Protein AF-A0A0G0GDP4-F1 (afdb_monomer)

Mean predicted aligned error: 13.82 Å

Structure (mmCIF, N/CA/C/O backbone):
data_AF-A0A0G0GDP4-F1
#
_entry.id   AF-A0A0G0GDP4-F1
#
loop_
_atom_site.group_PDB
_atom_site.id
_atom_site.type_symbol
_atom_site.label_atom_id
_atom_site.label_alt_id
_atom_site.label_comp_id
_atom_site.label_asym_id
_atom_site.label_entity_id
_atom_site.label_seq_id
_atom_site.pdbx_PDB_ins_code
_atom_site.Cartn_x
_atom_site.Cartn_y
_atom_site.Cartn_z
_atom_site.occupancy
_atom_site.B_iso_or_equiv
_atom_site.auth_seq_id
_atom_site.auth_comp_id
_atom_site.auth_asym_id
_atom_site.auth_atom_id
_atom_site.pdbx_PDB_model_num
ATOM 1 N N . MET A 1 1 ? -45.252 -6.149 77.667 1.00 46.72 1 MET A N 1
ATOM 2 C CA . MET A 1 1 ? -44.919 -6.708 76.353 1.00 46.72 1 MET A CA 1
ATOM 3 C C . MET A 1 1 ? -46.181 -6.746 75.515 1.00 46.72 1 MET A C 1
ATOM 5 O O . MET A 1 1 ? -47.140 -7.345 75.967 1.00 46.72 1 MET A O 1
ATOM 9 N N . ASP A 1 2 ? -46.351 -6.122 74.361 1.00 50.81 2 ASP A N 1
ATOM 10 C CA . ASP A 1 2 ? -45.749 -4.941 73.740 1.00 50.81 2 ASP A CA 1
ATOM 11 C C . ASP A 1 2 ? -46.769 -4.495 72.671 1.00 50.81 2 ASP A C 1
ATOM 13 O O . ASP A 1 2 ? -46.631 -4.755 71.484 1.00 50.81 2 ASP A O 1
ATOM 17 N N . LYS A 1 3 ? -47.862 -3.829 73.085 1.00 53.84 3 LYS A N 1
ATOM 18 C CA . LYS A 1 3 ? -48.89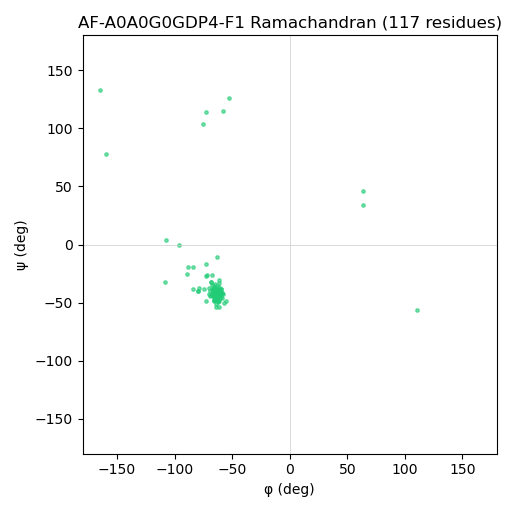0 -3.299 72.153 1.00 53.84 3 LYS A CA 1
ATOM 19 C C . LYS A 1 3 ? -48.347 -2.223 71.197 1.00 53.84 3 LYS A C 1
ATOM 21 O O . LYS A 1 3 ? -49.033 -1.810 70.268 1.00 53.84 3 LYS A O 1
ATOM 26 N N . LYS A 1 4 ? -47.128 -1.733 71.446 1.00 54.22 4 LYS A N 1
ATOM 27 C CA . LYS A 1 4 ? -46.454 -0.711 70.637 1.00 54.22 4 LYS A CA 1
ATOM 28 C C . LYS A 1 4 ? -45.733 -1.312 69.420 1.00 54.22 4 LYS A C 1
ATOM 30 O O . LYS A 1 4 ? -45.469 -0.579 68.472 1.00 54.22 4 LYS A O 1
ATOM 35 N N . GLU A 1 5 ? -45.460 -2.618 69.432 1.00 54.84 5 GLU A N 1
ATOM 36 C CA . GLU A 1 5 ? -44.708 -3.318 68.381 1.00 54.84 5 GLU A CA 1
ATOM 37 C C . GLU A 1 5 ? -45.602 -3.736 67.200 1.00 54.84 5 GLU A C 1
ATOM 39 O O . GLU A 1 5 ? -45.227 -3.545 66.044 1.00 54.84 5 GLU A O 1
ATOM 44 N N . GLU A 1 6 ? -46.839 -4.177 67.460 1.00 54.12 6 GLU A N 1
ATOM 45 C CA . GLU A 1 6 ? -47.777 -4.620 66.410 1.00 5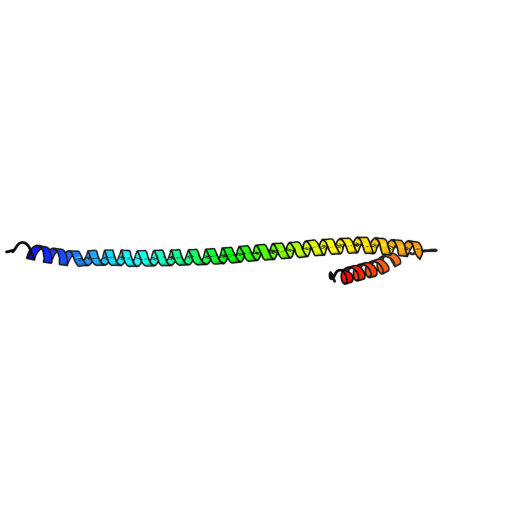4.12 6 GLU A CA 1
ATOM 46 C C . GLU A 1 6 ? -48.186 -3.487 65.446 1.00 54.12 6 GLU A C 1
ATOM 48 O O . GLU A 1 6 ? -48.268 -3.687 64.234 1.00 54.12 6 GLU A O 1
ATOM 53 N N . GLY A 1 7 ? -48.358 -2.258 65.950 1.00 53.59 7 GLY A N 1
ATOM 54 C CA . GLY A 1 7 ? -48.728 -1.098 65.124 1.00 53.59 7 GLY A CA 1
ATOM 55 C C . GLY A 1 7 ? -47.601 -0.562 64.226 1.00 53.59 7 GLY A C 1
ATOM 56 O O . GLY A 1 7 ? -47.863 0.191 63.284 1.00 53.59 7 GLY A O 1
ATOM 57 N N . LEU A 1 8 ? -46.346 -0.930 64.503 1.00 58.19 8 LEU A N 1
ATOM 58 C CA . LEU A 1 8 ? -45.193 -0.596 63.664 1.00 58.19 8 LEU A CA 1
ATOM 59 C C . LEU A 1 8 ? -45.117 -1.537 62.457 1.00 58.19 8 LEU A C 1
ATOM 61 O O . LEU A 1 8 ? -44.902 -1.072 61.340 1.00 58.19 8 LEU A O 1
ATOM 65 N N . ILE A 1 9 ? -45.394 -2.827 62.653 1.00 59.53 9 ILE A N 1
ATOM 66 C CA . ILE A 1 9 ? -45.341 -3.853 61.600 1.00 59.53 9 ILE A CA 1
ATOM 67 C C . ILE A 1 9 ? -46.397 -3.591 60.506 1.00 59.53 9 ILE A C 1
ATOM 69 O O . ILE A 1 9 ? -46.089 -3.677 59.316 1.00 59.53 9 ILE A O 1
ATOM 73 N N . GLU A 1 10 ? -47.612 -3.161 60.866 1.00 59.28 10 GLU A N 1
ATOM 74 C CA . GLU A 1 10 ? -48.656 -2.808 59.885 1.00 59.28 10 GLU A CA 1
ATOM 75 C C . GLU A 1 10 ? -48.310 -1.572 59.035 1.00 59.28 10 GLU A C 1
ATOM 77 O O . GLU A 1 10 ? -48.593 -1.530 57.832 1.00 59.28 10 GLU A O 1
ATOM 82 N N . LYS A 1 11 ? -47.670 -0.557 59.634 1.00 59.06 11 LYS A N 1
ATOM 83 C CA . LYS A 1 11 ? -47.222 0.646 58.910 1.00 59.06 11 LYS A CA 1
ATOM 84 C C . LYS A 1 11 ? -46.056 0.339 57.974 1.00 59.06 11 LYS A C 1
ATOM 86 O O . LYS A 1 11 ? -46.017 0.865 56.863 1.00 59.06 11 LYS A O 1
ATOM 91 N N . VAL A 1 12 ? -45.147 -0.542 58.391 1.00 61.78 12 VAL A N 1
ATOM 92 C CA . VAL A 1 12 ? -44.024 -1.007 57.567 1.00 61.78 12 VAL A CA 1
ATOM 93 C C . VAL A 1 12 ? -44.528 -1.835 56.376 1.00 61.78 12 VAL A C 1
ATOM 95 O O . VAL A 1 12 ? -44.061 -1.625 55.259 1.00 61.78 12 VAL A O 1
ATOM 98 N N . ASN A 1 13 ? -45.561 -2.668 56.549 1.00 61.88 13 ASN A N 1
ATOM 99 C CA . ASN A 1 13 ? -46.176 -3.410 55.439 1.00 61.88 13 ASN A CA 1
ATOM 100 C C . ASN A 1 13 ? -46.882 -2.510 54.411 1.00 61.88 13 ASN A C 1
ATOM 102 O O . ASN A 1 13 ? -46.806 -2.783 53.213 1.00 61.88 13 ASN A O 1
ATOM 106 N N . LYS A 1 14 ? -47.519 -1.407 54.834 1.00 65.25 14 LYS A N 1
ATOM 107 C CA . LYS A 1 14 ? -48.122 -0.434 53.898 1.00 65.25 14 LYS A CA 1
ATOM 108 C C . LYS A 1 14 ? -47.093 0.429 53.153 1.00 65.25 14 LYS A C 1
ATOM 110 O O . LYS A 1 14 ? -47.382 0.856 52.039 1.00 65.25 14 LYS A O 1
ATOM 115 N N . LEU A 1 15 ? -45.904 0.668 53.721 1.00 65.31 15 LEU A N 1
ATOM 116 C CA . LEU A 1 15 ? -44.809 1.392 53.047 1.00 65.31 15 LEU A CA 1
ATOM 117 C C . LEU A 1 15 ? -43.876 0.493 52.217 1.00 65.31 15 LEU A C 1
ATOM 119 O O . LEU A 1 15 ? -43.190 0.987 51.323 1.00 65.31 15 LEU A O 1
ATOM 123 N N . SER A 1 16 ? -43.864 -0.813 52.480 1.00 76.81 16 SER A N 1
ATOM 124 C CA . SER A 1 16 ? -43.041 -1.803 51.773 1.00 76.81 16 SER A CA 1
ATOM 125 C C . SER A 1 16 ? -43.337 -1.858 50.266 1.00 76.81 16 SER A C 1
ATOM 127 O O . SER A 1 16 ? -42.418 -1.942 49.446 1.00 76.81 16 SER A O 1
ATOM 129 N N . LEU A 1 17 ? -44.610 -1.730 49.877 1.00 78.44 17 LEU A N 1
ATOM 130 C CA . LEU A 1 17 ? -45.034 -1.839 48.477 1.00 78.44 17 LEU A CA 1
ATOM 131 C C . LEU A 1 17 ? -44.460 -0.727 47.565 1.00 78.44 17 LEU A C 1
ATOM 133 O O . LEU A 1 17 ? -43.823 -1.049 46.566 1.00 78.44 17 LEU A O 1
ATOM 137 N N . PRO A 1 18 ? -44.611 0.578 47.872 1.00 84.19 18 PRO A N 1
ATOM 138 C CA . PRO A 1 18 ? -44.008 1.631 47.049 1.00 84.19 18 PRO A CA 1
ATOM 139 C C . PRO A 1 18 ? -42.474 1.654 47.131 1.00 84.19 18 PRO A C 1
ATOM 141 O O . PRO A 1 18 ? -41.813 1.961 46.139 1.00 84.19 18 PRO A O 1
ATOM 144 N N . ALA A 1 19 ? -41.890 1.287 48.278 1.00 86.31 19 ALA A N 1
ATOM 145 C CA . ALA A 1 19 ? -40.437 1.225 48.435 1.00 86.31 19 ALA A CA 1
ATOM 146 C C . ALA A 1 19 ? -39.801 0.144 47.544 1.00 86.31 19 ALA A C 1
ATOM 148 O O . ALA A 1 19 ? -38.790 0.393 46.889 1.00 86.31 19 ALA A O 1
ATOM 149 N N . THR A 1 20 ? -40.412 -1.040 47.462 1.00 88.38 20 THR A N 1
ATOM 150 C CA . THR A 1 20 ? -39.927 -2.135 46.605 1.00 88.38 20 THR A CA 1
ATOM 151 C C . THR A 1 20 ? -40.050 -1.815 45.116 1.00 88.38 20 THR A C 1
ATOM 153 O O . THR A 1 20 ? -39.145 -2.155 44.355 1.00 88.38 20 THR A O 1
ATOM 156 N N . ILE A 1 21 ? -41.093 -1.087 44.699 1.00 90.25 21 ILE A N 1
ATOM 157 C CA . ILE A 1 21 ? -41.235 -0.601 43.316 1.00 90.25 21 ILE A CA 1
ATOM 158 C C . ILE A 1 21 ? -40.097 0.364 42.960 1.00 90.25 21 ILE A C 1
ATOM 160 O O . ILE A 1 21 ? -39.469 0.202 41.915 1.00 90.25 21 ILE A O 1
ATOM 164 N N . LEU A 1 22 ? -39.775 1.323 43.837 1.00 92.62 22 LEU A N 1
ATOM 165 C CA . LEU A 1 22 ? -38.665 2.257 43.610 1.00 92.62 22 LEU A CA 1
ATOM 166 C C . LEU A 1 22 ? -37.318 1.535 43.510 1.00 92.62 22 LEU A C 1
ATOM 168 O O . LEU A 1 22 ? -36.538 1.814 42.600 1.00 92.62 22 LEU A O 1
ATOM 172 N N . ILE A 1 23 ? -37.065 0.572 44.399 1.00 91.38 23 ILE A N 1
ATOM 173 C CA . ILE A 1 23 ? -35.850 -0.251 44.357 1.00 91.38 23 ILE A CA 1
ATOM 174 C C . ILE A 1 23 ? -35.788 -1.043 43.042 1.00 91.38 23 ILE A C 1
ATOM 176 O O . ILE A 1 23 ? -34.749 -1.056 42.381 1.00 91.38 23 ILE A O 1
AT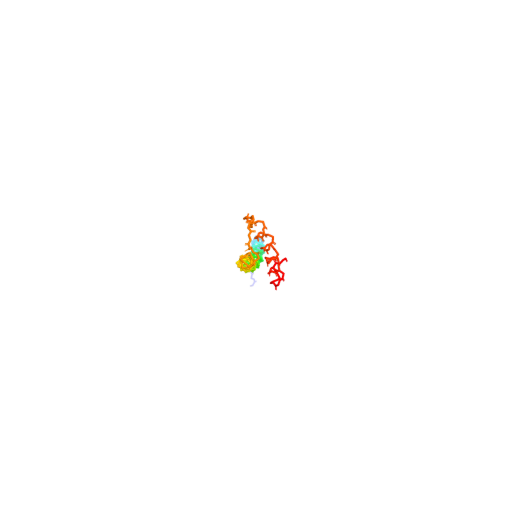OM 180 N N . GLY A 1 24 ? -36.905 -1.636 42.612 1.00 93.69 24 GLY A N 1
ATOM 181 C CA . GLY A 1 24 ? -37.005 -2.336 41.332 1.00 93.69 24 GLY A CA 1
ATOM 182 C C . GLY A 1 24 ? -36.698 -1.433 40.133 1.00 93.69 24 GLY A C 1
ATOM 183 O O . GLY A 1 24 ? -35.921 -1.817 39.259 1.00 93.69 24 GLY A O 1
ATOM 184 N N . CYS A 1 25 ? -37.236 -0.208 40.114 1.00 93.00 25 CYS A N 1
ATOM 185 C CA . CYS A 1 25 ? -36.962 0.779 39.068 1.00 93.00 25 CYS A CA 1
ATOM 186 C C . CYS A 1 25 ? -35.484 1.190 39.017 1.00 93.00 25 CYS A C 1
ATOM 188 O O . CYS A 1 25 ? -34.932 1.321 37.926 1.00 93.00 25 CYS A O 1
ATOM 190 N N . VAL A 1 26 ? -34.826 1.358 40.168 1.00 93.50 26 VAL A N 1
ATOM 191 C CA . VAL A 1 26 ? -33.394 1.697 40.230 1.00 93.50 26 VAL A CA 1
ATOM 192 C C . VAL A 1 26 ? -32.530 0.549 39.707 1.00 93.50 26 VAL A C 1
ATOM 194 O O . VAL A 1 26 ? -31.602 0.792 38.939 1.00 93.50 26 VAL A O 1
ATOM 197 N N . ILE A 1 27 ? -32.852 -0.700 40.058 1.00 94.31 27 ILE A N 1
ATOM 198 C CA . ILE A 1 27 ? -32.111 -1.876 39.577 1.00 94.31 27 ILE A CA 1
ATOM 199 C C . ILE A 1 27 ? -32.284 -2.040 38.061 1.00 94.31 27 ILE A C 1
ATOM 201 O O . ILE A 1 27 ? -31.294 -2.189 37.346 1.00 94.31 27 ILE A O 1
ATOM 205 N N . LEU A 1 28 ? -33.519 -1.957 37.553 1.00 91.62 28 LEU A N 1
ATOM 206 C CA . LEU A 1 28 ? -33.801 -2.056 36.116 1.00 91.62 28 LEU A CA 1
ATOM 207 C C . LEU A 1 28 ? -33.167 -0.906 35.325 1.00 91.62 28 LEU A C 1
ATOM 209 O O . LEU A 1 28 ? -32.530 -1.145 34.298 1.00 91.62 28 LEU A O 1
ATOM 213 N N . GLY A 1 29 ? -33.296 0.329 35.814 1.00 91.12 29 GLY A N 1
ATOM 214 C CA . GLY A 1 29 ? -32.699 1.508 35.189 1.00 91.12 29 GLY A CA 1
ATOM 215 C C . GLY A 1 29 ? -31.171 1.452 35.185 1.00 91.12 29 GLY A C 1
ATOM 216 O O . GLY A 1 29 ? -30.548 1.710 34.155 1.00 91.12 29 GLY A O 1
ATOM 217 N N . GLY A 1 30 ? -30.564 1.041 36.301 1.00 92.19 30 GLY A N 1
ATOM 218 C CA . GLY A 1 30 ? -29.116 0.873 36.425 1.00 92.19 30 GLY A CA 1
ATOM 219 C C . GLY A 1 30 ? -28.569 -0.212 35.497 1.00 92.19 30 GLY A C 1
ATOM 220 O O . GLY A 1 30 ? -27.580 0.015 34.797 1.00 92.19 30 GLY A O 1
ATOM 221 N N . PHE A 1 31 ? -29.245 -1.362 35.419 1.00 92.12 31 PHE A N 1
ATOM 222 C CA . PHE A 1 31 ? -28.852 -2.453 34.526 1.00 92.12 31 PHE A CA 1
ATOM 223 C C . PHE A 1 31 ? -28.978 -2.057 33.049 1.00 92.12 31 PHE A C 1
ATOM 225 O O . PHE A 1 31 ? -28.077 -2.323 32.251 1.00 92.12 31 PHE A O 1
ATOM 232 N N . TYR A 1 32 ? -30.059 -1.360 32.685 1.00 91.88 32 TYR A N 1
ATOM 233 C CA . TYR A 1 32 ? -30.260 -0.842 31.332 1.00 91.88 32 TYR A CA 1
ATOM 234 C C . TYR A 1 32 ? -29.177 0.172 30.935 1.00 91.88 32 TYR A C 1
ATOM 236 O O . TYR A 1 32 ? -28.629 0.095 29.833 1.00 91.88 32 TYR A O 1
ATOM 244 N N . TYR A 1 33 ? -28.813 1.079 31.846 1.00 90.00 33 TYR A N 1
ATOM 245 C CA . TYR A 1 33 ? -27.761 2.068 31.615 1.00 90.00 33 TYR A CA 1
ATOM 246 C C . TYR A 1 33 ? -26.379 1.418 31.450 1.00 90.00 33 TYR A C 1
ATOM 248 O O . TYR A 1 33 ? -25.692 1.683 30.462 1.00 90.00 33 TYR A O 1
ATOM 256 N N . MET A 1 34 ? -25.992 0.500 32.349 1.00 83.06 34 MET A N 1
ATOM 257 C CA . MET A 1 34 ? -24.731 -0.246 32.208 1.00 83.06 34 MET A CA 1
ATOM 258 C C . MET A 1 34 ? -24.682 -1.047 30.903 1.00 83.06 34 MET A C 1
ATOM 260 O O . MET A 1 34 ? -23.656 -1.044 30.222 1.00 83.06 34 MET A O 1
ATOM 264 N N . SER A 1 35 ? -25.788 -1.690 30.517 1.00 80.19 35 SER A N 1
ATOM 265 C CA . SER A 1 35 ? -25.859 -2.468 29.276 1.00 80.19 35 SER A CA 1
ATOM 266 C C . SER A 1 35 ? -25.598 -1.609 28.031 1.00 80.19 35 SER A C 1
ATOM 268 O O . SER A 1 35 ? -24.894 -2.046 27.118 1.00 80.19 35 SER A O 1
ATOM 270 N N . GLN A 1 36 ? -26.097 -0.369 27.992 1.00 77.38 36 GLN A N 1
ATOM 271 C CA . GLN A 1 36 ? -25.831 0.548 26.878 1.00 77.38 36 GLN A CA 1
ATOM 272 C C . GLN A 1 36 ? -24.380 1.043 26.845 1.00 77.38 36 GLN A C 1
ATOM 274 O O . GLN A 1 36 ? -23.761 1.042 25.777 1.00 77.38 36 GLN A O 1
ATOM 279 N N . VAL A 1 37 ? -23.810 1.396 28.001 1.00 77.00 37 VAL A N 1
ATOM 280 C CA . VAL A 1 37 ? -22.417 1.866 28.099 1.00 77.00 37 VAL A CA 1
ATOM 281 C C . VAL A 1 37 ? -21.429 0.773 27.669 1.00 77.00 37 VAL A C 1
ATOM 283 O O . VAL A 1 37 ? -20.485 1.044 26.925 1.00 77.00 37 VAL A O 1
ATOM 286 N N . SER A 1 38 ? -21.667 -0.488 28.049 1.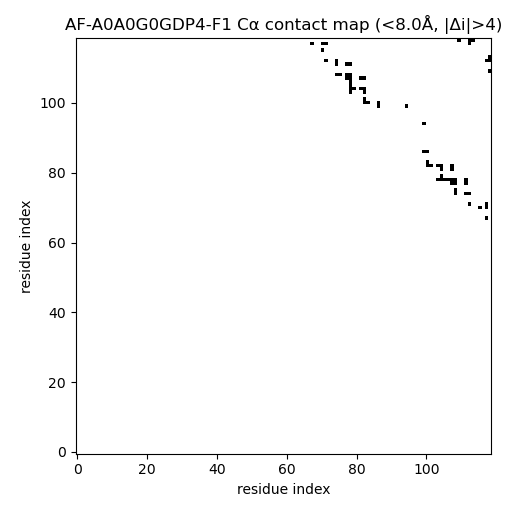00 70.69 38 SER A N 1
ATOM 287 C CA . SER A 1 38 ? -20.826 -1.613 27.613 1.00 70.69 38 SER A CA 1
ATOM 288 C C . SER A 1 38 ? -20.884 -1.867 26.102 1.00 70.69 38 SER A C 1
ATOM 290 O O . SER A 1 38 ? -19.870 -2.248 25.507 1.00 70.69 38 SER A O 1
ATOM 292 N N . LYS A 1 39 ? -22.038 -1.636 25.460 1.00 73.75 39 LYS A N 1
ATOM 293 C CA . LYS A 1 39 ? -22.183 -1.790 24.003 1.00 73.75 39 LYS A CA 1
ATOM 294 C C . LYS A 1 39 ? -21.417 -0.715 23.233 1.00 73.75 39 LYS A C 1
ATOM 296 O O . LYS A 1 39 ? -20.704 -1.055 22.292 1.00 73.75 39 LYS A O 1
ATOM 301 N N . GLN A 1 40 ? -21.497 0.548 23.656 1.00 65.75 40 GLN A N 1
ATOM 302 C CA . GLN A 1 40 ? -20.773 1.646 22.999 1.00 65.75 40 GLN A CA 1
ATOM 303 C C . GLN A 1 40 ? -19.250 1.452 23.070 1.00 65.75 40 GLN A C 1
ATOM 305 O O . GLN A 1 40 ? -18.559 1.581 22.062 1.00 65.75 40 GLN A O 1
ATOM 310 N N . ASN A 1 41 ? -18.735 1.012 24.222 1.00 72.75 41 ASN A N 1
ATOM 311 C CA . ASN A 1 41 ? -17.296 0.831 24.431 1.00 72.75 41 ASN A CA 1
ATOM 312 C C . ASN A 1 41 ? -16.688 -0.307 23.578 1.00 72.75 41 ASN A C 1
ATOM 314 O O . ASN A 1 41 ? -15.501 -0.295 23.256 1.00 72.75 41 ASN A O 1
ATOM 318 N N . SER A 1 42 ? -17.491 -1.303 23.189 1.00 70.56 42 SER A N 1
ATOM 319 C CA . SER A 1 42 ? -17.024 -2.400 22.324 1.00 70.56 42 SER A CA 1
ATOM 320 C C . SER A 1 42 ? -16.951 -1.983 20.852 1.00 70.56 42 SER A C 1
ATOM 322 O O . SER A 1 42 ? -16.005 -2.352 20.156 1.00 70.56 42 SER A O 1
ATOM 324 N N . ILE A 1 43 ? -17.910 -1.170 20.396 1.00 74.00 43 ILE A N 1
ATOM 325 C CA . ILE A 1 43 ? -17.965 -0.665 19.017 1.00 74.00 43 ILE A CA 1
ATOM 326 C C . ILE A 1 43 ? -16.810 0.306 18.759 1.00 74.00 43 ILE A C 1
ATOM 328 O O . ILE A 1 43 ? -16.127 0.190 17.743 1.00 74.00 43 ILE A O 1
ATOM 332 N N . GLU A 1 44 ? -16.523 1.207 19.701 1.00 73.31 44 GLU A N 1
ATOM 333 C CA . GLU A 1 44 ? -15.404 2.144 19.561 1.00 73.31 44 GLU A CA 1
ATOM 334 C C . GLU A 1 44 ? -14.051 1.433 19.469 1.00 73.31 44 GLU A C 1
ATOM 336 O O . GLU A 1 44 ? -13.192 1.827 18.680 1.00 73.31 44 GLU A O 1
ATOM 341 N N . LYS A 1 45 ? -13.848 0.362 20.245 1.00 80.12 45 LYS A N 1
ATOM 342 C CA . LYS A 1 45 ? -12.604 -0.417 20.190 1.00 80.12 45 LYS A CA 1
ATOM 343 C C . LYS A 1 45 ? -12.429 -1.119 18.848 1.00 80.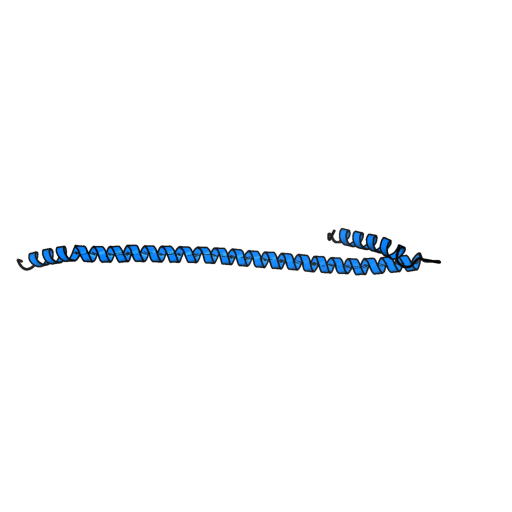12 45 LYS A C 1
ATOM 345 O O . LYS A 1 45 ? -11.333 -1.084 18.295 1.00 80.12 45 LYS A O 1
ATOM 350 N N . GLN A 1 46 ? -13.495 -1.713 18.313 1.00 74.19 46 GLN A N 1
ATOM 351 C CA . GLN A 1 46 ? -13.451 -2.352 16.997 1.00 74.19 46 GLN A CA 1
ATOM 352 C C . GLN A 1 46 ? -13.197 -1.333 15.884 1.00 74.19 46 GLN A C 1
ATOM 354 O O . GLN A 1 46 ? -12.317 -1.551 15.056 1.00 74.19 46 GLN A O 1
ATOM 359 N N . GLN A 1 47 ? -13.872 -0.182 15.913 1.00 79.44 47 GLN A N 1
ATOM 360 C CA . GLN A 1 47 ? -13.636 0.881 14.935 1.00 79.44 47 GLN A CA 1
ATOM 361 C C . GLN A 1 47 ? -12.209 1.426 14.998 1.00 79.44 47 GLN A C 1
ATOM 363 O O . GLN A 1 47 ? -11.601 1.662 13.958 1.00 79.44 47 GLN A O 1
ATOM 368 N N . ARG A 1 48 ? -11.638 1.600 16.197 1.00 82.81 48 ARG A N 1
ATOM 369 C CA . ARG A 1 48 ? -10.243 2.046 16.337 1.00 82.81 48 ARG A CA 1
ATOM 370 C C . ARG A 1 48 ? -9.260 1.048 15.735 1.00 82.81 48 ARG A C 1
ATOM 372 O O . ARG A 1 48 ? -8.349 1.475 15.034 1.00 82.81 48 ARG A O 1
ATOM 379 N N . LEU A 1 49 ? -9.465 -0.249 15.967 1.00 83.88 49 LEU A N 1
ATOM 380 C CA . LEU A 1 49 ? -8.632 -1.293 15.370 1.00 83.88 49 LEU A CA 1
ATOM 381 C C . LEU A 1 49 ? -8.763 -1.303 13.846 1.00 83.88 49 LEU A C 1
ATOM 383 O O . LEU A 1 49 ? -7.750 -1.270 13.159 1.00 83.88 49 LEU A O 1
ATOM 387 N N . GLU A 1 50 ? -9.982 -1.247 13.307 1.00 86.38 50 GLU A N 1
ATOM 388 C CA . GLU A 1 50 ? -10.182 -1.187 11.856 1.00 86.38 50 GLU A CA 1
ATOM 389 C C . GLU A 1 50 ? -9.546 0.053 11.220 1.00 86.38 50 GLU A C 1
ATOM 391 O O . GLU A 1 50 ? -8.934 -0.051 10.159 1.00 86.38 50 GLU A O 1
ATOM 396 N N . ILE A 1 51 ? -9.671 1.227 11.846 1.00 88.88 51 ILE A N 1
ATOM 397 C CA . ILE A 1 51 ? -9.064 2.469 11.346 1.00 88.88 51 ILE A CA 1
ATOM 398 C C . ILE A 1 51 ? -7.539 2.367 11.379 1.00 88.88 51 ILE A C 1
ATOM 400 O O . ILE A 1 51 ? -6.881 2.789 10.428 1.00 88.88 51 ILE A O 1
ATOM 404 N N . GLN A 1 52 ? -6.977 1.803 12.448 1.00 88.62 52 GLN A N 1
ATOM 405 C CA . GLN A 1 52 ? -5.536 1.634 12.571 1.00 88.62 52 GLN A CA 1
ATOM 406 C C . GLN A 1 52 ? -5.002 0.646 11.529 1.00 88.62 52 GLN A C 1
ATOM 408 O O . GLN A 1 52 ? -4.082 0.988 10.793 1.00 88.62 52 GLN A O 1
ATOM 413 N N . THR A 1 53 ? -5.632 -0.520 11.379 1.00 88.44 53 THR A N 1
ATOM 414 C CA . THR A 1 53 ? -5.241 -1.506 10.364 1.00 88.44 53 THR A CA 1
ATOM 415 C C . THR A 1 53 ? -5.392 -0.951 8.947 1.00 88.44 53 THR A C 1
ATOM 417 O O . THR A 1 53 ? -4.532 -1.186 8.104 1.00 88.44 53 THR A O 1
ATOM 420 N N . LYS A 1 54 ? -6.445 -0.166 8.673 1.00 87.56 54 LYS A N 1
ATOM 421 C CA . LYS A 1 54 ? -6.616 0.504 7.375 1.00 87.56 54 LYS A CA 1
ATOM 422 C C . LYS A 1 54 ? -5.525 1.538 7.110 1.00 87.56 54 LYS A C 1
ATOM 424 O O . LYS A 1 54 ? -5.027 1.588 5.991 1.00 87.56 54 LYS A O 1
ATOM 429 N N . LYS A 1 55 ? -5.133 2.331 8.113 1.00 90.31 55 LYS A N 1
ATOM 430 C CA . LYS A 1 55 ? -4.020 3.282 7.980 1.00 90.31 55 LYS A CA 1
ATOM 431 C C . LYS A 1 55 ? -2.701 2.576 7.700 1.00 90.31 55 LYS A C 1
ATOM 433 O O . LYS A 1 55 ? -2.019 2.948 6.756 1.00 90.31 55 LYS A O 1
ATOM 438 N N . GLU A 1 56 ? -2.375 1.549 8.476 1.00 89.69 56 GLU A N 1
ATOM 439 C CA . GLU A 1 56 ? -1.131 0.792 8.304 1.00 89.69 56 GLU A CA 1
ATOM 440 C C . GLU A 1 56 ? -1.080 0.107 6.930 1.00 89.69 56 GLU A C 1
ATOM 442 O O . GLU A 1 56 ? -0.057 0.156 6.248 1.00 89.69 56 GLU A O 1
ATOM 447 N N . ALA A 1 57 ? -2.199 -0.465 6.470 1.00 88.94 57 ALA A N 1
ATOM 448 C CA . ALA A 1 57 ? -2.302 -1.033 5.129 1.00 88.94 57 ALA A CA 1
ATOM 449 C C . ALA A 1 57 ? -2.126 0.032 4.035 1.00 88.94 57 ALA A C 1
ATOM 451 O O . ALA A 1 57 ? -1.378 -0.192 3.085 1.00 88.94 57 ALA A O 1
ATOM 452 N N . GLN A 1 58 ? -2.762 1.198 4.187 1.00 89.88 58 GLN A N 1
ATOM 453 C CA . GLN A 1 58 ? -2.667 2.295 3.226 1.00 89.88 58 GLN A CA 1
ATOM 454 C C . GLN A 1 58 ? -1.254 2.892 3.166 1.00 89.88 58 GLN A C 1
ATOM 456 O O . GLN A 1 58 ? -0.756 3.186 2.083 1.00 89.88 58 GLN A O 1
ATOM 461 N N . GLU A 1 59 ? -0.577 3.047 4.304 1.00 91.00 59 GLU A N 1
ATOM 462 C CA . GLU A 1 59 ? 0.812 3.513 4.356 1.00 91.00 59 GLU A CA 1
ATOM 463 C C . GLU A 1 59 ? 1.776 2.491 3.742 1.00 91.00 59 GLU A C 1
ATOM 465 O O . GLU A 1 59 ? 2.682 2.861 2.987 1.00 91.00 59 GLU A O 1
ATOM 470 N N . ALA A 1 60 ? 1.563 1.199 4.005 1.00 90.38 60 ALA A N 1
ATOM 471 C CA . ALA A 1 60 ? 2.344 0.133 3.390 1.00 90.38 60 ALA A CA 1
ATOM 472 C C . ALA A 1 60 ? 2.144 0.090 1.866 1.00 90.38 60 ALA A C 1
ATOM 474 O O . ALA A 1 60 ? 3.114 -0.069 1.122 1.00 90.38 60 ALA A O 1
ATOM 475 N N . GLU A 1 61 ? 0.910 0.260 1.389 1.00 91.50 61 GLU A N 1
ATOM 476 C CA . GLU A 1 61 ? 0.589 0.335 -0.037 1.00 91.50 61 GLU A CA 1
ATOM 477 C C . GLU A 1 61 ? 1.210 1.578 -0.684 1.00 91.50 61 GLU A C 1
ATOM 479 O O . GLU A 1 61 ? 1.930 1.450 -1.672 1.00 91.50 61 GLU A O 1
ATOM 484 N N . ALA A 1 62 ? 1.068 2.755 -0.070 1.00 90.25 62 ALA A N 1
ATOM 485 C CA . ALA A 1 62 ? 1.680 3.992 -0.553 1.00 90.25 62 ALA A CA 1
ATOM 486 C C . ALA A 1 62 ? 3.214 3.894 -0.628 1.00 90.25 62 ALA A C 1
ATOM 488 O O . ALA A 1 62 ? 3.827 4.372 -1.583 1.00 90.25 62 ALA A O 1
ATOM 489 N N . THR A 1 63 ? 3.849 3.230 0.340 1.00 89.44 63 THR A N 1
ATOM 490 C CA . THR A 1 63 ? 5.304 3.007 0.347 1.00 89.44 63 THR A CA 1
ATOM 491 C C . THR A 1 63 ? 5.735 2.035 -0.757 1.00 89.44 63 THR A C 1
ATOM 493 O O . THR A 1 63 ? 6.750 2.250 -1.431 1.00 89.44 63 THR A O 1
ATOM 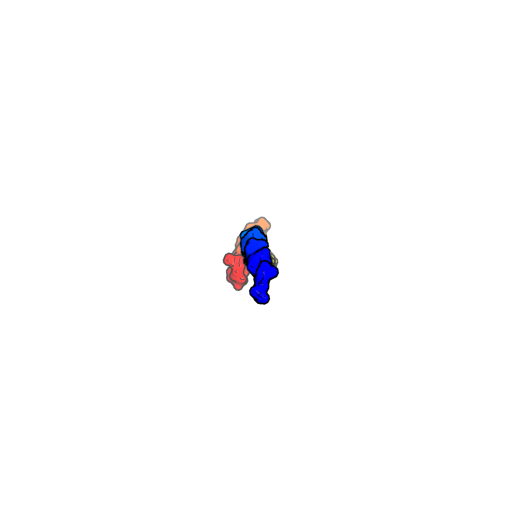496 N N . LYS A 1 64 ? 4.952 0.977 -1.001 1.00 88.62 64 LYS A N 1
ATOM 497 C CA . LYS A 1 64 ? 5.179 0.057 -2.126 1.00 88.62 64 LYS A CA 1
ATOM 498 C C . LYS A 1 64 ? 5.010 0.766 -3.465 1.00 88.62 64 LYS A C 1
ATOM 500 O O . LYS A 1 64 ? 5.861 0.623 -4.336 1.00 88.62 64 LYS A O 1
ATOM 505 N N . GLU A 1 65 ? 3.977 1.585 -3.618 1.00 89.06 65 GLU A N 1
ATOM 506 C CA . GLU A 1 65 ? 3.782 2.377 -4.829 1.00 89.06 65 GLU A CA 1
ATOM 507 C C . GLU A 1 65 ? 4.900 3.398 -5.041 1.00 89.06 65 GLU A C 1
ATOM 509 O O . GLU A 1 65 ? 5.377 3.559 -6.163 1.00 89.06 65 GLU A O 1
ATOM 514 N N . ALA A 1 66 ? 5.342 4.084 -3.984 1.00 90.31 66 ALA A N 1
ATOM 515 C CA . ALA A 1 66 ? 6.432 5.050 -4.064 1.00 90.31 66 ALA A CA 1
ATOM 516 C C . ALA A 1 66 ? 7.746 4.378 -4.480 1.00 90.31 66 ALA A C 1
ATOM 518 O O . ALA A 1 66 ? 8.434 4.872 -5.376 1.00 90.31 66 ALA A O 1
ATOM 519 N N . SER A 1 67 ? 8.070 3.224 -3.890 1.00 87.94 67 SER A N 1
ATOM 520 C CA . SER A 1 67 ? 9.268 2.462 -4.261 1.00 87.94 67 SER A CA 1
ATOM 521 C C . SER A 1 67 ? 9.176 1.889 -5.680 1.00 87.94 67 SER A C 1
ATOM 523 O O . SER A 1 67 ? 10.151 1.969 -6.426 1.00 87.94 67 SER A O 1
ATOM 525 N N . ALA A 1 68 ? 8.001 1.420 -6.111 1.00 89.69 68 ALA A N 1
ATOM 526 C CA . ALA A 1 68 ? 7.769 0.990 -7.488 1.00 89.69 68 ALA A CA 1
ATOM 527 C C . ALA A 1 68 ? 7.900 2.151 -8.488 1.00 89.69 68 ALA A C 1
ATOM 529 O O . ALA A 1 68 ? 8.556 2.003 -9.518 1.00 89.69 68 ALA A O 1
ATOM 530 N N . LYS A 1 69 ? 7.331 3.327 -8.187 1.00 91.62 69 LYS A N 1
ATOM 531 C CA . LYS A 1 69 ? 7.465 4.540 -9.015 1.00 91.62 69 LYS A CA 1
ATOM 532 C C . LYS A 1 69 ? 8.921 4.970 -9.142 1.00 91.62 69 LYS A C 1
ATOM 534 O O . LYS A 1 69 ? 9.381 5.228 -10.252 1.00 91.62 69 LYS A O 1
ATOM 539 N N . LEU A 1 70 ? 9.656 4.990 -8.031 1.00 91.81 70 LEU A N 1
ATOM 540 C CA . LEU A 1 70 ? 11.080 5.312 -8.032 1.00 91.81 70 LEU A CA 1
ATOM 541 C C . LEU A 1 70 ? 11.877 4.289 -8.857 1.00 91.81 70 LEU A C 1
ATOM 543 O O . LEU A 1 70 ? 12.700 4.663 -9.689 1.00 91.81 70 LEU A O 1
ATOM 547 N N . GLY A 1 71 ? 11.585 2.996 -8.694 1.00 90.62 71 GLY A N 1
ATOM 548 C CA . GLY A 1 71 ? 12.188 1.922 -9.483 1.00 90.62 71 GLY A CA 1
ATOM 549 C C . GLY A 1 71 ? 11.947 2.076 -10.988 1.00 90.62 71 GLY A C 1
ATOM 550 O O . GLY A 1 71 ? 12.880 1.907 -11.776 1.00 90.62 71 GLY A O 1
ATOM 551 N N . LYS A 1 72 ? 10.728 2.469 -11.383 1.00 92.12 72 LYS A N 1
ATOM 552 C CA . LYS A 1 72 ? 10.371 2.766 -12.779 1.00 92.12 72 LYS A CA 1
ATOM 553 C C . LYS A 1 72 ? 11.126 3.985 -13.314 1.00 92.12 72 LYS A C 1
ATOM 555 O O . LYS A 1 72 ? 11.641 3.911 -14.424 1.00 92.12 72 LYS A O 1
ATOM 560 N N . MET A 1 73 ? 11.278 5.055 -12.527 1.00 92.69 73 MET A N 1
ATOM 561 C CA . MET A 1 73 ? 12.084 6.224 -12.919 1.00 92.69 73 MET A CA 1
ATOM 562 C C . MET A 1 73 ? 13.540 5.853 -13.222 1.00 92.69 73 MET A C 1
ATOM 564 O O . MET A 1 73 ? 14.077 6.293 -14.233 1.00 92.69 73 MET A O 1
ATOM 568 N N . PHE A 1 74 ? 14.160 4.988 -12.413 1.00 93.12 74 PHE A N 1
ATOM 569 C CA . PHE A 1 74 ? 15.511 4.498 -12.709 1.00 93.12 74 PHE A CA 1
ATOM 570 C C . PHE A 1 74 ? 15.584 3.719 -14.028 1.00 93.12 74 PHE A C 1
ATOM 572 O O . PHE A 1 74 ? 16.575 3.822 -14.749 1.00 93.12 74 PHE A O 1
ATOM 579 N N . CYS A 1 75 ? 14.545 2.946 -14.356 1.00 94.19 75 CYS A N 1
ATOM 580 C CA . CYS A 1 75 ? 14.488 2.234 -15.630 1.00 94.19 75 CYS A CA 1
ATOM 581 C C . CYS A 1 75 ? 14.326 3.171 -16.828 1.00 94.19 75 CYS A C 1
ATOM 583 O O . CYS A 1 75 ? 14.866 2.865 -17.886 1.00 94.19 75 CYS A O 1
ATOM 585 N N . VAL A 1 76 ? 13.633 4.306 -16.670 1.00 94.31 76 VAL A N 1
ATOM 586 C CA . VAL A 1 76 ? 13.562 5.345 -17.710 1.00 94.31 76 VAL A CA 1
ATOM 587 C C . VAL A 1 76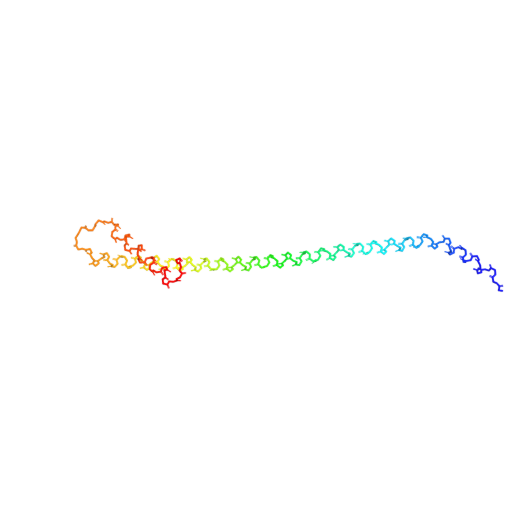 ? 14.962 5.881 -18.000 1.00 94.31 76 VAL A C 1
ATOM 589 O O . VAL A 1 76 ? 15.413 5.796 -19.138 1.00 94.31 76 VAL A O 1
ATOM 592 N N . SER A 1 77 ? 15.690 6.337 -16.975 1.00 91.56 77 SER A N 1
ATOM 593 C CA . SER A 1 77 ? 17.037 6.893 -17.164 1.00 91.56 77 SER A CA 1
ATOM 594 C C . SER A 1 77 ? 18.024 5.882 -17.759 1.00 91.56 77 SER A C 1
ATOM 596 O O . SER A 1 77 ? 18.803 6.227 -18.643 1.00 91.56 77 SER A O 1
ATOM 598 N N . GLU A 1 78 ? 17.971 4.619 -17.316 1.00 92.44 78 GLU A N 1
ATOM 599 C CA . GLU A 1 78 ? 18.837 3.552 -17.837 1.00 92.44 78 GLU A CA 1
ATOM 600 C C . GLU A 1 78 ? 18.524 3.250 -19.311 1.00 92.44 78 GLU A C 1
ATOM 602 O O . GLU A 1 78 ? 19.429 3.110 -20.135 1.00 92.44 78 GLU A O 1
ATOM 607 N N . ALA A 1 79 ? 17.237 3.181 -19.661 1.00 92.75 79 ALA A N 1
ATOM 608 C CA . ALA A 1 79 ? 16.807 2.925 -21.028 1.00 92.75 79 ALA A CA 1
ATOM 609 C C . ALA A 1 79 ? 17.172 4.073 -21.978 1.00 92.75 79 ALA A C 1
ATOM 611 O O . ALA A 1 79 ? 17.596 3.806 -23.103 1.00 92.75 79 ALA A O 1
ATOM 612 N N . GLU A 1 80 ? 17.055 5.330 -21.538 1.00 90.50 80 GLU A N 1
ATOM 613 C CA . GLU A 1 80 ? 17.475 6.499 -22.320 1.00 90.50 80 GLU A CA 1
ATOM 614 C C . GLU A 1 80 ? 18.980 6.482 -22.594 1.00 90.50 80 GLU A C 1
ATOM 616 O O . GLU A 1 80 ? 19.399 6.638 -23.743 1.00 90.50 80 GLU A O 1
ATOM 621 N N . GLU A 1 81 ? 19.805 6.239 -21.573 1.00 90.25 81 GLU A N 1
ATOM 622 C CA . GLU A 1 81 ? 21.262 6.220 -21.722 1.00 90.25 81 GLU A CA 1
ATOM 623 C C . GLU A 1 81 ? 21.718 5.114 -22.688 1.00 90.25 81 GLU A C 1
ATOM 625 O O . GLU A 1 81 ? 22.521 5.351 -23.600 1.00 90.25 81 GLU A O 1
ATOM 630 N N . LEU A 1 82 ? 21.152 3.910 -22.545 1.00 90.19 82 LEU A N 1
ATOM 631 C CA . LEU A 1 82 ? 21.442 2.778 -23.423 1.00 90.19 82 LEU A CA 1
ATOM 632 C C . LEU A 1 82 ? 20.969 3.031 -24.858 1.00 90.19 82 LEU A C 1
ATOM 634 O O . LEU A 1 82 ? 21.728 2.780 -25.800 1.00 90.19 82 LEU A O 1
ATOM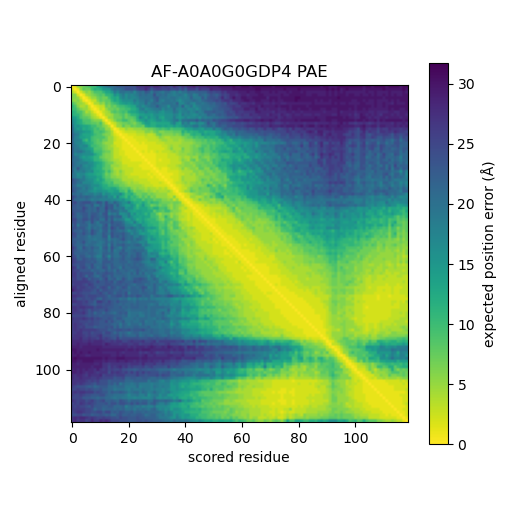 638 N N . ALA A 1 83 ? 19.759 3.570 -25.035 1.00 88.50 83 ALA A N 1
ATOM 639 C CA . ALA A 1 83 ? 19.223 3.910 -26.349 1.00 88.50 83 ALA A CA 1
ATOM 640 C C . ALA A 1 83 ? 20.061 4.998 -27.039 1.00 88.50 83 ALA A C 1
ATOM 642 O O . ALA A 1 83 ? 20.377 4.860 -28.221 1.00 88.50 83 ALA A O 1
ATOM 643 N N . GLN A 1 84 ? 20.500 6.035 -26.313 1.00 85.94 84 GLN A N 1
ATOM 644 C CA . GLN A 1 84 ? 21.383 7.073 -26.858 1.00 85.94 84 GLN A CA 1
ATOM 645 C C . GLN A 1 84 ? 22.757 6.514 -27.235 1.00 85.94 84 GLN A C 1
ATOM 647 O O . GLN A 1 84 ? 23.292 6.854 -28.291 1.00 85.94 84 GLN A O 1
ATOM 652 N N . SER A 1 85 ? 23.344 5.671 -26.384 1.00 86.75 85 SER A N 1
ATOM 653 C CA . SER A 1 85 ? 24.654 5.057 -26.628 1.00 86.75 85 SER A CA 1
ATOM 654 C C . SER A 1 85 ? 24.636 4.161 -27.868 1.00 86.75 85 SER A C 1
ATOM 656 O O . SER A 1 85 ? 25.513 4.266 -28.726 1.00 86.75 85 SER A O 1
ATOM 658 N N . GLN A 1 86 ? 23.603 3.325 -28.005 1.00 84.56 86 GLN A N 1
ATOM 659 C CA . GLN A 1 86 ? 23.366 2.504 -29.195 1.00 84.56 86 GLN A CA 1
ATOM 660 C C . GLN A 1 86 ? 23.155 3.359 -30.437 1.00 84.56 86 GLN A C 1
ATOM 662 O O . GLN A 1 86 ? 23.830 3.154 -31.441 1.00 84.56 86 GLN A O 1
ATOM 667 N N . TYR A 1 87 ? 22.286 4.367 -30.350 1.00 84.00 87 TYR A N 1
ATOM 668 C CA . TYR A 1 87 ? 22.033 5.283 -31.453 1.00 84.00 87 TYR A CA 1
ATOM 669 C C . TYR A 1 87 ? 23.328 5.943 -31.944 1.00 84.00 87 TYR A C 1
ATOM 671 O O . TYR A 1 87 ? 23.629 5.880 -33.130 1.00 84.00 87 TYR A O 1
ATOM 679 N N . LYS A 1 88 ? 24.154 6.482 -31.038 1.00 83.75 88 LYS A N 1
ATOM 680 C CA . LYS A 1 88 ? 25.449 7.099 -31.381 1.00 83.75 88 LYS A CA 1
ATOM 681 C C . LYS A 1 88 ? 26.438 6.124 -32.026 1.00 83.75 88 LYS A C 1
ATOM 683 O O . LYS A 1 88 ? 27.242 6.547 -32.846 1.00 83.75 88 LYS A O 1
ATOM 688 N N . LYS A 1 89 ? 26.411 4.841 -31.648 1.00 83.81 89 LYS A N 1
ATOM 689 C CA . LYS A 1 89 ? 27.310 3.813 -32.201 1.00 83.81 89 LYS A CA 1
ATOM 690 C C . LYS A 1 89 ? 26.861 3.303 -33.567 1.00 83.81 89 LYS A C 1
ATOM 692 O O . LYS A 1 89 ? 27.702 3.034 -34.416 1.00 83.81 89 LYS A O 1
ATOM 697 N N . THR A 1 90 ? 25.559 3.121 -33.761 1.00 80.19 90 THR A N 1
ATOM 698 C CA . THR A 1 90 ? 25.005 2.517 -34.980 1.00 80.19 90 THR A CA 1
ATOM 699 C C . THR A 1 90 ? 24.714 3.561 -36.058 1.00 80.19 90 THR A C 1
ATOM 701 O O . THR A 1 90 ? 24.738 3.243 -37.247 1.00 80.19 90 THR A O 1
ATOM 704 N N . CYS A 1 91 ? 24.474 4.815 -35.668 1.00 76.31 91 CYS A N 1
ATOM 705 C CA . CYS A 1 91 ? 24.160 5.878 -36.608 1.00 76.31 91 CYS A CA 1
ATOM 706 C C . CYS A 1 91 ? 25.408 6.343 -37.366 1.00 76.31 91 CYS A C 1
ATOM 708 O O . CYS A 1 91 ? 26.251 7.055 -36.828 1.00 76.31 91 CYS A O 1
ATOM 710 N N . THR A 1 92 ? 25.520 5.927 -38.626 1.00 70.38 92 THR A N 1
ATOM 711 C CA . THR A 1 92 ? 26.664 6.233 -39.500 1.00 70.38 92 THR A CA 1
ATOM 712 C C . THR A 1 92 ? 26.317 7.230 -40.609 1.00 70.38 92 THR A C 1
ATOM 714 O O . THR A 1 92 ? 27.172 8.039 -40.960 1.00 70.38 92 THR A O 1
ATOM 717 N N . TYR A 1 93 ? 25.081 7.240 -41.125 1.00 61.62 93 TYR A N 1
ATOM 718 C CA . TYR A 1 93 ? 24.581 8.262 -42.056 1.00 61.62 93 TYR A CA 1
ATOM 719 C C . TYR A 1 93 ? 23.041 8.185 -42.155 1.00 61.62 93 TYR A C 1
ATOM 721 O O . TYR A 1 93 ? 22.502 7.094 -42.310 1.00 61.62 93 TYR A O 1
ATOM 729 N N . ASP A 1 94 ? 22.349 9.327 -42.068 1.00 64.50 94 ASP A N 1
ATOM 730 C CA . ASP A 1 94 ? 20.899 9.498 -42.320 1.00 64.50 94 ASP A CA 1
ATOM 731 C C . ASP A 1 94 ? 19.923 8.748 -41.380 1.00 64.50 94 ASP A C 1
ATOM 733 O O . ASP A 1 94 ? 18.947 8.114 -41.792 1.00 64.50 94 ASP A O 1
ATOM 737 N N . CYS A 1 95 ? 20.167 8.817 -40.069 1.00 68.56 95 CYS A N 1
ATOM 738 C CA . CYS A 1 95 ? 19.192 8.331 -39.098 1.00 68.56 95 CYS A CA 1
ATOM 739 C C . CYS A 1 95 ? 17.999 9.282 -39.030 1.00 68.56 95 CYS A C 1
ATOM 741 O O . CYS A 1 95 ? 18.122 10.412 -38.558 1.00 68.56 95 CYS A O 1
ATOM 743 N N . LYS A 1 96 ? 16.824 8.802 -39.448 1.00 65.25 96 LYS A N 1
ATOM 744 C CA . LYS A 1 96 ? 15.560 9.494 -39.179 1.00 65.25 96 LYS A CA 1
ATOM 745 C C . LYS A 1 96 ? 15.401 9.662 -37.670 1.00 65.25 96 LYS A C 1
ATOM 747 O O . LYS A 1 96 ? 15.284 8.670 -36.945 1.00 65.25 96 LYS A O 1
ATOM 752 N N . GLU A 1 97 ? 15.416 10.913 -37.218 1.00 63.66 97 GLU A N 1
ATOM 753 C CA . GLU A 1 97 ? 15.277 11.268 -35.810 1.00 63.66 97 GLU A CA 1
ATOM 754 C C . GLU A 1 97 ? 14.017 10.613 -35.221 1.00 63.66 97 GLU A C 1
ATOM 756 O O . GLU A 1 97 ? 12.917 10.727 -35.761 1.00 63.66 97 GLU A O 1
ATOM 761 N N . GLY A 1 98 ? 14.190 9.871 -34.126 1.00 64.31 98 GLY A N 1
ATOM 762 C CA . GLY A 1 98 ? 13.090 9.314 -33.335 1.00 64.31 98 GLY A CA 1
ATOM 763 C C . GLY A 1 98 ? 12.935 7.796 -33.416 1.00 64.31 98 GLY A C 1
ATOM 764 O O . GLY A 1 98 ? 13.004 7.139 -32.386 1.00 64.31 98 GLY A O 1
ATOM 765 N N . TYR A 1 99 ? 12.784 7.193 -34.600 1.00 63.41 99 TYR A N 1
ATOM 766 C CA . TYR A 1 99 ? 12.272 5.809 -34.686 1.00 63.41 99 TYR A CA 1
ATOM 767 C C . TYR A 1 99 ? 13.220 4.745 -34.096 1.00 63.41 99 TYR A C 1
ATOM 769 O O . TYR A 1 99 ? 12.799 3.870 -33.340 1.00 63.41 99 TYR A O 1
ATOM 777 N N . TYR A 1 100 ? 14.522 4.843 -34.394 1.00 61.38 100 TYR A N 1
ATOM 778 C CA . TYR A 1 100 ? 15.536 3.911 -33.873 1.00 61.38 100 TYR A CA 1
ATOM 779 C C . TYR A 1 100 ? 15.803 4.118 -32.373 1.00 61.38 100 TYR A C 1
ATOM 781 O O . TYR A 1 100 ? 16.197 3.193 -31.664 1.00 61.38 100 TYR A O 1
ATOM 789 N N . TYR A 1 101 ? 15.570 5.336 -31.882 1.00 72.31 101 TYR A N 1
ATOM 790 C CA . TYR A 1 101 ? 15.696 5.672 -30.470 1.00 72.31 101 TYR A CA 1
ATOM 791 C C . TYR A 1 101 ? 14.540 5.072 -29.664 1.00 72.31 101 TYR A C 1
ATOM 793 O O . TYR A 1 101 ? 14.776 4.373 -28.681 1.00 72.31 101 TYR A O 1
ATOM 801 N N . THR A 1 102 ? 13.302 5.260 -30.131 1.00 75.69 102 THR A N 1
ATOM 802 C CA . THR A 1 102 ? 12.094 4.784 -29.444 1.00 75.69 102 THR A CA 1
ATOM 803 C C . THR A 1 102 ? 12.040 3.257 -29.356 1.00 75.69 102 THR A C 1
ATOM 805 O O . THR A 1 102 ? 11.792 2.725 -28.278 1.00 75.69 102 THR A O 1
ATOM 808 N N . ALA A 1 103 ? 12.351 2.536 -30.441 1.00 74.19 103 ALA A N 1
ATOM 809 C CA . ALA A 1 103 ? 12.301 1.069 -30.447 1.00 74.19 103 ALA A CA 1
ATOM 810 C C . ALA A 1 103 ? 13.331 0.420 -29.497 1.00 74.19 103 ALA A C 1
ATOM 812 O O . ALA A 1 103 ? 13.033 -0.566 -28.821 1.00 74.19 103 ALA A O 1
ATOM 813 N N . ASN A 1 104 ? 14.543 0.981 -29.413 1.00 82.19 104 ASN A N 1
ATOM 814 C CA . ASN A 1 104 ? 15.570 0.490 -28.491 1.00 82.19 104 ASN A CA 1
ATOM 815 C C . ASN A 1 104 ? 15.268 0.880 -27.041 1.00 82.19 104 ASN A C 1
ATOM 817 O O . ASN A 1 104 ? 15.459 0.067 -26.138 1.00 82.19 104 ASN A O 1
ATOM 821 N N . TYR A 1 105 ? 14.751 2.091 -26.825 1.00 89.94 105 TYR A N 1
ATOM 822 C CA . TYR A 1 105 ? 14.308 2.551 -25.514 1.00 89.94 105 TYR A CA 1
ATOM 823 C C . TYR A 1 105 ? 13.250 1.618 -24.912 1.00 89.94 105 TYR A C 1
ATOM 825 O O . TYR A 1 105 ? 13.420 1.160 -23.784 1.00 89.94 105 TYR A O 1
ATOM 833 N N . GLU A 1 106 ? 12.199 1.273 -25.662 1.00 89.94 106 GLU A N 1
ATOM 834 C CA . GLU A 1 106 ? 11.131 0.390 -25.170 1.00 89.94 106 GLU A CA 1
ATOM 835 C C . GLU A 1 106 ? 11.659 -0.989 -24.756 1.00 89.94 106 GLU A C 1
ATOM 837 O O . GLU A 1 106 ? 11.267 -1.522 -23.714 1.00 89.94 106 GLU A O 1
ATOM 842 N N . ASN A 1 107 ? 12.589 -1.547 -25.535 1.00 92.75 107 ASN A N 1
ATOM 843 C CA . ASN A 1 107 ? 13.223 -2.822 -25.219 1.00 92.75 107 ASN A CA 1
ATOM 844 C C . ASN A 1 107 ? 14.043 -2.729 -23.920 1.00 92.75 107 ASN A C 1
ATOM 846 O O . ASN A 1 107 ? 13.818 -3.506 -22.990 1.00 92.75 107 ASN A O 1
ATOM 850 N N . TYR A 1 108 ? 14.928 -1.733 -23.801 1.00 92.31 108 TYR A N 1
ATOM 851 C CA . TYR A 1 108 ? 15.738 -1.544 -22.593 1.00 92.31 108 TYR A CA 1
ATOM 852 C C . TYR A 1 108 ? 14.897 -1.252 -21.353 1.00 92.31 108 TYR A C 1
ATOM 854 O O . TYR A 1 108 ? 15.178 -1.791 -20.278 1.00 92.31 108 TYR A O 1
ATOM 862 N N . TYR A 1 109 ? 13.835 -0.464 -21.505 1.00 94.19 109 TYR A N 1
ATOM 863 C CA . TYR A 1 109 ? 12.903 -0.163 -20.430 1.00 94.19 109 TYR A CA 1
ATOM 864 C C . TYR A 1 109 ? 12.208 -1.436 -19.936 1.00 94.19 109 TYR A C 1
ATOM 866 O O . TYR A 1 109 ? 12.255 -1.737 -18.742 1.00 94.19 109 TYR A O 1
ATOM 874 N N . LYS A 1 110 ? 11.657 -2.249 -20.847 1.00 94.19 110 LYS A N 1
ATOM 875 C CA . LYS A 1 110 ? 10.997 -3.516 -20.501 1.00 94.19 110 LYS A CA 1
ATOM 876 C C . LYS A 1 110 ? 11.954 -4.509 -19.835 1.00 94.19 110 LYS A C 1
ATOM 878 O O . LYS A 1 110 ? 11.621 -5.096 -18.809 1.00 94.19 110 LYS A O 1
ATOM 883 N N . VAL A 1 111 ? 13.172 -4.648 -20.358 1.00 94.62 111 VAL A N 1
ATOM 884 C CA . VAL A 1 111 ? 14.210 -5.508 -19.765 1.00 94.62 111 VAL A CA 1
ATOM 885 C C . VAL A 1 111 ? 14.618 -5.018 -18.370 1.00 94.62 111 VAL A C 1
ATOM 887 O O . VAL A 1 111 ? 14.895 -5.827 -17.483 1.00 94.62 111 VAL A O 1
ATOM 890 N N . CYS A 1 112 ? 14.661 -3.704 -18.134 1.00 94.00 112 CYS A N 1
ATOM 891 C CA . CYS A 1 112 ? 14.897 -3.159 -16.797 1.00 94.00 112 CYS A CA 1
ATOM 892 C C . CYS A 1 112 ? 13.750 -3.481 -15.828 1.00 94.00 112 CYS A C 1
ATOM 894 O O . CYS A 1 112 ? 14.018 -3.940 -14.715 1.00 94.00 112 CYS A O 1
ATOM 896 N N . LEU A 1 113 ? 12.492 -3.309 -16.252 1.00 93.81 113 LEU A N 1
ATOM 897 C CA . LEU A 1 113 ? 11.323 -3.644 -15.432 1.00 93.81 113 LEU A CA 1
ATOM 898 C C . LEU A 1 113 ? 11.322 -5.120 -15.023 1.00 93.81 113 LEU A C 1
ATOM 900 O O . LEU A 1 113 ? 11.182 -5.422 -13.840 1.00 93.81 113 LEU A O 1
ATOM 904 N N . GLN A 1 114 ? 11.582 -6.024 -15.969 1.00 94.25 114 GLN A N 1
ATOM 905 C CA . GLN A 1 114 ? 11.638 -7.465 -15.711 1.00 94.25 114 GLN A CA 1
ATOM 906 C C . GLN A 1 114 ? 12.756 -7.847 -14.740 1.00 94.25 114 GLN A C 1
ATOM 908 O O . GLN A 1 114 ? 12.521 -8.601 -13.797 1.00 94.25 114 GLN A O 1
ATOM 913 N N . ARG A 1 115 ? 13.961 -7.283 -14.906 1.00 92.50 115 ARG A N 1
ATOM 914 C CA . ARG A 1 115 ? 15.087 -7.521 -13.982 1.00 92.50 115 ARG A CA 1
ATOM 915 C C . ARG A 1 115 ? 14.789 -7.065 -12.553 1.00 92.50 115 ARG A C 1
ATOM 917 O O . ARG A 1 115 ? 15.317 -7.652 -11.614 1.00 92.50 115 ARG A O 1
ATOM 924 N N . LYS A 1 116 ? 13.968 -6.025 -12.388 1.00 90.75 116 LYS A N 1
ATOM 925 C CA . LYS A 1 116 ? 13.607 -5.457 -11.081 1.00 90.75 116 LYS A CA 1
ATOM 926 C C . LYS A 1 116 ? 12.278 -5.979 -10.525 1.00 90.75 116 LYS A C 1
ATOM 928 O O . LYS A 1 116 ? 11.902 -5.567 -9.432 1.00 90.75 116 LYS A O 1
ATOM 933 N N . GLY A 1 117 ? 11.580 -6.864 -11.243 1.00 90.06 117 GLY A N 1
ATOM 934 C CA . GLY A 1 117 ? 10.265 -7.373 -10.837 1.00 90.06 117 GLY A CA 1
ATOM 935 C C . GLY A 1 117 ? 9.184 -6.286 -10.777 1.00 90.06 117 GLY A C 1
ATOM 936 O O . GLY A 1 117 ? 8.340 -6.313 -9.889 1.00 90.06 117 GLY A O 1
ATOM 937 N N . LEU A 1 118 ? 9.258 -5.298 -11.676 1.00 88.56 118 LEU A N 1
ATOM 938 C CA . LEU A 1 118 ? 8.338 -4.154 -11.776 1.00 88.56 118 LEU A CA 1
ATOM 939 C C . LEU A 1 118 ? 7.387 -4.240 -12.990 1.00 88.56 118 LEU A C 1
ATOM 941 O O . LEU A 1 118 ? 6.679 -3.259 -13.255 1.00 88.56 118 LEU A O 1
ATOM 945 N N . ASP A 1 119 ? 7.448 -5.354 -13.732 1.00 79.56 119 ASP A N 1
ATOM 946 C CA . ASP A 1 119 ? 6.615 -5.691 -14.905 1.00 79.56 119 ASP A CA 1
ATOM 947 C C . ASP A 1 119 ? 5.256 -6.264 -14.465 1.00 79.56 119 ASP A C 1
ATOM 949 O O . ASP A 1 119 ? 5.246 -7.090 -13.521 1.00 79.56 119 ASP A O 1
#

pLDDT: mean 81.4, std 12.64, range [46.72, 94.62]

Organism: NCBI:txid1618752

Solvent-accessible surface area (backbone atoms only — not comparable to full-atom values): 6576 Å² total; per-residue (Å²): 141,60,84,73,55,62,64,48,54,58,53,49,59,69,50,45,60,65,52,50,51,52,52,49,52,51,54,54,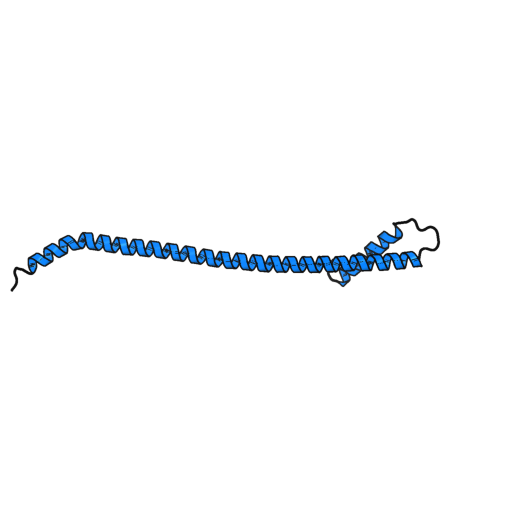50,51,52,53,51,52,54,52,56,58,53,53,59,52,52,54,53,50,52,51,50,52,54,49,53,51,48,56,50,50,52,52,48,51,50,50,50,50,51,50,51,52,54,49,53,53,25,51,56,53,11,49,53,52,21,52,52,49,44,66,72,69,59,84,76,88,72,68,86,57,62,72,42,52,60,44,23,53,52,42,28,51,54,40,27,55,77,68,72,71,110

Foldseek 3Di:
DCPPVVVVVVVCVVVVVVVVVVVVCCVVVVVVVVVVVVVVVVVVVVVVVVVVVVVVVVVVVVVVVVVLVVLLVVQQVQLQVVLVVVCVVPCDDDDDPDDSSVVSSVVSSVVSCVVVVSD

Radius of gyration: 41.32 Å; Cα contacts (8 Å, |Δi|>4): 35; chains: 1; bounding box: 76×19×119 Å

Secondary structure (DSSP, 8-state):
--HHHHHHHHHHHHHHHHHHHHHHHHHHHHHHHHHHHHHHHHHHHHHHHHHHHHHHHHHHHHHHHHHHHHHHHHHHHHHHHHHHHHHHHH--S---TTHHHHHHHHHHHHHHHHHHT--

Sequence (119 aa):
MDKKEEGLIEKVNKLSLPATILIGCVILGGFYYMSQVSKQNSIEKQQRLEIQTKKEAQEAEATKEASAKLGKMFCVSEAEELAQSQYKKTCTYDCKEGYYYTANYENYYKVCLQRKGLD